Protein AF-A0A1Q7BXM6-F1 (afdb_monomer)

pLDDT: mean 81.4, std 8.6, range [47.47, 89.62]

Sequence (72 aa):
MAIYRLLKNRAFGPDEIKVLTTAYEEALRTLRLKDRADPATEMIAKKIIELAQRGERDPARLREHALRCLSD

Solvent-accessible surface area (backbone atoms only — not comparable to full-atom values): 4117 Å² total; per-residue (Å²): 113,69,49,61,62,58,48,72,77,46,96,66,54,76,64,52,49,51,36,54,50,49,18,46,54,53,38,35,60,73,70,63,56,79,58,83,82,39,69,65,55,50,52,35,36,52,43,34,49,53,42,40,73,73,66,52,77,50,37,68,57,36,21,50,55,28,52,54,69,74,77,114

Mean predicted aligned error: 5.22 Å

Secondary structure (DSSP, 8-state):
-HHHHHHTTS---HHHHHHHHHHHHHHHHHTT---TTSHHHHHHHHHHHHHHHTT---HHHHHHHHHHTT--

Structure (mmCIF, N/CA/C/O backbone):
data_AF-A0A1Q7BXM6-F1
#
_entry.id   AF-A0A1Q7BXM6-F1
#
loop_
_atom_site.group_PDB
_atom_site.id
_atom_site.type_symbol
_atom_site.label_atom_id
_atom_site.label_alt_id
_atom_site.label_comp_id
_atom_site.label_asym_id
_atom_site.label_entity_id
_atom_site.label_seq_id
_atom_site.pdbx_PDB_ins_code
_atom_site.Cartn_x
_atom_site.Cartn_y
_atom_site.Cartn_z
_atom_site.occupancy
_atom_site.B_iso_or_equiv
_atom_site.auth_seq_id
_atom_site.auth_comp_id
_atom_site.auth_asym_id
_atom_site.auth_atom_id
_atom_site.pdbx_PDB_model_num
ATOM 1 N N . MET A 1 1 ? -4.543 -11.665 -1.975 1.00 61.25 1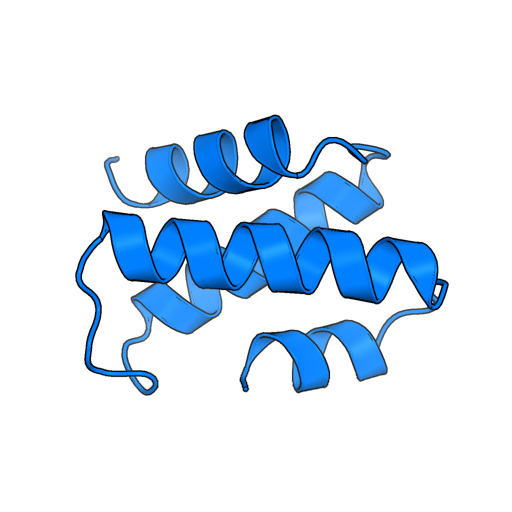 MET A N 1
ATOM 2 C CA . MET A 1 1 ? -3.553 -10.566 -2.040 1.00 61.25 1 MET A CA 1
ATOM 3 C C . MET A 1 1 ? -2.529 -10.724 -0.922 1.00 61.25 1 MET A C 1
ATOM 5 O O . MET A 1 1 ? -2.939 -10.840 0.229 1.00 61.25 1 MET A O 1
ATOM 9 N N . ALA A 1 2 ? -1.232 -10.696 -1.241 1.00 68.50 2 ALA A N 1
ATOM 10 C CA . ALA A 1 2 ? -0.151 -10.788 -0.253 1.00 68.50 2 ALA A CA 1
ATOM 11 C C . ALA A 1 2 ? -0.208 -9.657 0.791 1.00 68.50 2 ALA A C 1
ATOM 13 O O . ALA A 1 2 ? -0.066 -9.914 1.987 1.00 68.50 2 ALA A O 1
ATOM 14 N N . ILE A 1 3 ? -0.532 -8.429 0.360 1.00 76.69 3 ILE A N 1
ATOM 15 C CA . ILE A 1 3 ? -0.584 -7.273 1.261 1.00 76.69 3 ILE A CA 1
ATOM 16 C C . ILE A 1 3 ? -1.620 -7.434 2.379 1.00 76.69 3 ILE A C 1
ATOM 18 O O . ILE A 1 3 ? -1.285 -7.228 3.535 1.00 76.69 3 ILE A O 1
ATOM 22 N N . TYR A 1 4 ? -2.825 -7.942 2.099 1.00 75.56 4 TYR A N 1
ATOM 23 C CA . TYR A 1 4 ? -3.837 -8.176 3.139 1.00 75.56 4 TYR A CA 1
ATOM 24 C C . TYR A 1 4 ? -3.375 -9.167 4.212 1.00 75.56 4 TYR A C 1
ATOM 26 O O . TYR A 1 4 ? -3.711 -8.996 5.380 1.00 75.56 4 TYR A O 1
ATOM 34 N N . ARG A 1 5 ? -2.586 -10.189 3.848 1.00 77.44 5 ARG A N 1
ATOM 35 C CA . ARG A 1 5 ? -2.046 -11.156 4.817 1.00 77.44 5 ARG A CA 1
ATOM 36 C C . ARG A 1 5 ? -1.043 -10.492 5.761 1.00 77.44 5 ARG A C 1
ATOM 38 O O . ARG A 1 5 ? -1.059 -10.773 6.954 1.00 77.44 5 ARG A O 1
ATOM 45 N N . LEU A 1 6 ? -0.217 -9.593 5.230 1.00 79.06 6 LEU A N 1
ATOM 46 C CA . LEU A 1 6 ? 0.763 -8.830 6.001 1.00 79.06 6 LEU A CA 1
ATOM 47 C C . LEU A 1 6 ? 0.094 -7.742 6.860 1.00 79.06 6 LEU A C 1
ATOM 49 O O . LEU A 1 6 ? 0.474 -7.557 8.014 1.00 79.06 6 LEU A O 1
ATOM 53 N N . LEU A 1 7 ? -0.941 -7.079 6.335 1.00 79.88 7 LEU A N 1
ATOM 54 C CA . LEU A 1 7 ? -1.742 -6.089 7.061 1.00 79.88 7 LEU A CA 1
ATOM 55 C C . LEU A 1 7 ? -2.529 -6.719 8.212 1.00 79.88 7 LEU A C 1
ATOM 57 O O . LEU A 1 7 ? -2.607 -6.127 9.278 1.00 79.88 7 LEU A O 1
ATOM 61 N N . LYS A 1 8 ? -3.054 -7.939 8.039 1.00 73.69 8 LYS A N 1
ATOM 62 C CA . LYS A 1 8 ? -3.796 -8.664 9.087 1.00 73.69 8 LYS A CA 1
ATOM 63 C C . LYS A 1 8 ? -2.940 -8.980 10.321 1.00 73.69 8 LYS A C 1
ATOM 65 O O . LYS A 1 8 ? -3.483 -9.201 11.395 1.00 73.69 8 LYS A O 1
ATOM 70 N N . ASN A 1 9 ? -1.614 -8.987 10.174 1.00 74.25 9 ASN A N 1
ATOM 71 C CA . ASN A 1 9 ? -0.668 -9.167 11.276 1.00 74.25 9 ASN A CA 1
ATOM 72 C C . ASN A 1 9 ? -0.278 -7.839 11.962 1.00 74.25 9 ASN A C 1
ATOM 74 O O . ASN A 1 9 ? 0.628 -7.808 12.794 1.00 74.25 9 ASN A O 1
ATOM 78 N N . ARG A 1 10 ? -0.898 -6.716 11.580 1.00 75.44 10 ARG A N 1
ATOM 79 C CA . ARG A 1 10 ? -0.571 -5.366 12.050 1.00 75.44 10 ARG A CA 1
ATOM 80 C C . ARG A 1 10 ? -1.849 -4.626 12.458 1.00 75.44 10 ARG A C 1
ATOM 82 O O . ARG A 1 10 ? -2.923 -4.872 11.922 1.00 75.44 10 ARG A O 1
ATOM 89 N N . ALA A 1 11 ? -1.725 -3.691 13.395 1.00 77.06 11 ALA A N 1
ATOM 90 C CA . ALA A 1 11 ? -2.832 -2.856 13.857 1.00 77.06 11 ALA A CA 1
ATOM 91 C C . ALA A 1 11 ? -2.993 -1.604 12.972 1.00 77.06 11 ALA A C 1
ATOM 93 O O . ALA A 1 11 ? -2.791 -0.489 13.439 1.00 77.06 11 ALA A O 1
ATOM 94 N N . PHE A 1 12 ? -3.294 -1.785 11.683 1.00 81.88 12 PHE A N 1
ATOM 95 C CA . PHE A 1 12 ? -3.621 -0.665 10.791 1.00 81.88 12 PHE A CA 1
ATOM 96 C C . PHE A 1 12 ? -5.121 -0.378 10.801 1.00 81.88 12 PHE A C 1
ATOM 98 O O . PHE A 1 12 ? -5.936 -1.304 10.826 1.00 81.88 12 PHE A O 1
ATOM 105 N N . GLY A 1 13 ? -5.487 0.903 10.746 1.00 84.88 13 GLY A N 1
ATOM 106 C CA . GLY A 1 13 ? -6.879 1.310 10.592 1.00 84.88 13 GLY A CA 1
ATOM 107 C C . GLY A 1 13 ? -7.442 0.994 9.196 1.00 84.88 13 GLY A C 1
ATOM 108 O O . GLY A 1 13 ? -6.685 0.759 8.250 1.00 84.88 13 GLY A O 1
ATOM 109 N N . PRO A 1 14 ? -8.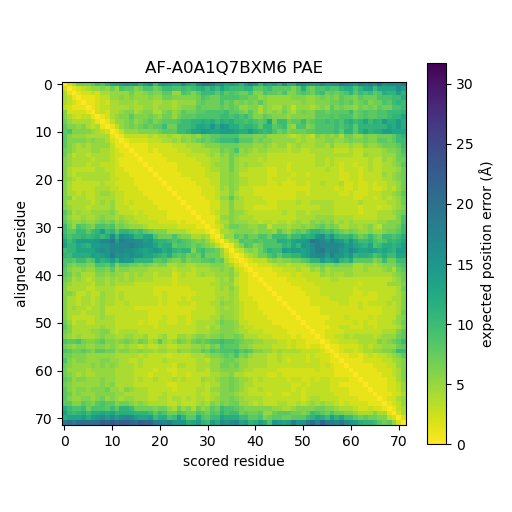776 1.026 9.022 1.00 83.56 14 PRO A N 1
ATOM 110 C CA . PRO A 1 14 ? -9.414 0.794 7.723 1.00 83.56 14 PRO A CA 1
ATOM 111 C C . PRO A 1 14 ? -8.978 1.805 6.648 1.00 83.56 14 PRO A C 1
ATOM 113 O O . PRO A 1 14 ? -8.858 1.433 5.480 1.00 83.56 14 PRO A O 1
ATOM 116 N N . ASP A 1 15 ? -8.696 3.053 7.028 1.00 85.44 15 ASP A N 1
ATOM 117 C CA . ASP A 1 15 ? -8.153 4.078 6.128 1.00 85.44 15 ASP A CA 1
ATOM 118 C C . ASP A 1 15 ? -6.722 3.762 5.682 1.00 85.44 15 ASP A C 1
ATOM 120 O O . ASP A 1 15 ? -6.424 3.786 4.488 1.00 85.44 15 ASP A O 1
ATOM 124 N N . GLU A 1 16 ? -5.849 3.364 6.610 1.00 84.75 16 GLU A N 1
ATOM 125 C CA . GLU A 1 16 ? -4.475 2.963 6.282 1.00 84.75 16 GLU A CA 1
ATOM 126 C C . GLU A 1 16 ? -4.465 1.740 5.369 1.00 84.75 16 GLU A C 1
ATOM 128 O O . GLU A 1 16 ? -3.736 1.716 4.383 1.00 84.75 16 GLU A O 1
ATOM 133 N N . ILE A 1 17 ? -5.327 0.753 5.626 1.00 86.56 17 ILE A N 1
ATOM 134 C CA . ILE A 1 17 ? -5.466 -0.423 4.761 1.00 86.56 17 ILE A CA 1
ATOM 135 C C . ILE A 1 17 ? -5.850 -0.013 3.333 1.00 86.56 17 ILE A C 1
ATOM 137 O O . ILE A 1 17 ? -5.281 -0.554 2.382 1.00 86.56 17 ILE A O 1
ATOM 141 N N . LYS A 1 18 ? -6.769 0.945 3.151 1.00 87.50 18 LYS A N 1
ATOM 142 C CA . LYS A 1 18 ? -7.139 1.451 1.817 1.00 87.50 18 LYS A CA 1
ATOM 143 C C . LYS A 1 18 ? -5.963 2.134 1.124 1.00 87.50 18 LYS A C 1
ATOM 145 O O . LYS A 1 18 ? -5.698 1.839 -0.041 1.00 87.50 18 LYS A O 1
ATOM 150 N N . VAL A 1 19 ? -5.240 2.997 1.836 1.00 88.25 19 VAL A N 1
ATOM 151 C CA . VAL A 1 19 ? -4.056 3.702 1.317 1.00 88.25 19 VAL A CA 1
ATOM 152 C C . VAL A 1 19 ? -2.970 2.709 0.893 1.00 88.25 19 VAL A C 1
ATOM 154 O O . VAL A 1 19 ? -2.482 2.760 -0.236 1.00 88.25 19 VAL A O 1
ATOM 157 N N . LEU A 1 20 ? -2.644 1.760 1.772 1.00 87.69 20 LEU A N 1
ATOM 158 C CA . LEU A 1 20 ? -1.644 0.712 1.564 1.00 87.69 20 LEU A CA 1
ATOM 159 C C . LEU A 1 20 ? -1.999 -0.175 0.368 1.00 87.69 20 LEU A C 1
ATOM 161 O O . LEU A 1 20 ? -1.148 -0.461 -0.473 1.00 87.69 20 LEU A O 1
ATOM 165 N N . THR A 1 21 ? -3.266 -0.583 0.272 1.00 87.25 21 THR A N 1
ATOM 166 C CA . THR A 1 21 ? -3.755 -1.419 -0.833 1.00 87.25 21 THR A CA 1
ATOM 167 C C . THR A 1 21 ? -3.714 -0.657 -2.157 1.00 87.25 21 THR A C 1
ATOM 169 O O . THR A 1 21 ? -3.244 -1.202 -3.152 1.00 87.25 21 THR A O 1
ATOM 172 N N . THR A 1 22 ? -4.098 0.622 -2.159 1.00 89.25 22 THR A N 1
ATOM 173 C CA . THR A 1 22 ? -4.054 1.475 -3.358 1.00 89.25 22 THR A CA 1
ATOM 174 C C . THR A 1 22 ? -2.622 1.642 -3.865 1.00 89.25 22 THR A C 1
ATOM 176 O O . THR A 1 22 ? -2.352 1.404 -5.040 1.00 89.25 22 THR A O 1
ATOM 179 N N . ALA A 1 23 ? -1.682 1.985 -2.976 1.00 89.50 23 ALA A N 1
ATOM 180 C CA . ALA A 1 23 ? -0.267 2.127 -3.322 1.00 89.50 23 ALA A CA 1
ATOM 181 C C . ALA A 1 23 ? 0.324 0.823 -3.886 1.00 89.50 23 ALA A C 1
ATOM 183 O O . ALA A 1 23 ? 1.133 0.845 -4.814 1.00 89.50 23 ALA A O 1
ATOM 184 N N . TYR A 1 24 ? -0.110 -0.317 -3.349 1.00 87.19 24 TYR A N 1
ATOM 185 C CA . TYR A 1 24 ? 0.311 -1.636 -3.800 1.00 87.19 24 TYR A CA 1
ATOM 186 C C . TYR A 1 24 ? -0.198 -1.977 -5.201 1.00 87.19 24 TYR A C 1
ATOM 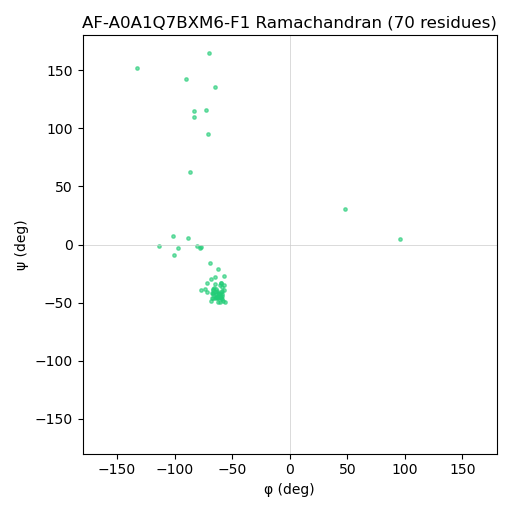188 O O . TYR A 1 24 ? 0.586 -2.389 -6.055 1.00 87.19 24 TYR A O 1
ATOM 196 N N . GLU A 1 25 ? -1.491 -1.783 -5.462 1.00 87.06 25 GLU A N 1
ATOM 197 C CA . GLU A 1 25 ? -2.076 -2.039 -6.781 1.00 87.06 25 GLU A CA 1
ATOM 198 C C . GLU A 1 25 ? -1.490 -1.114 -7.856 1.00 87.06 25 GLU A C 1
ATOM 200 O O . GLU A 1 25 ? -1.161 -1.571 -8.953 1.00 87.06 25 GLU A O 1
ATOM 205 N N .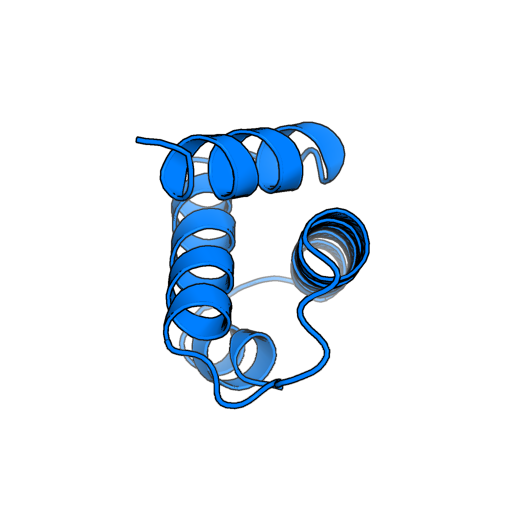 GLU A 1 26 ? -1.279 0.161 -7.525 1.00 88.19 26 GLU A N 1
ATOM 206 C CA . GLU A 1 26 ? -0.597 1.141 -8.378 1.00 88.19 26 GLU A CA 1
ATOM 207 C C . GLU A 1 26 ? 0.842 0.718 -8.719 1.00 88.19 26 GLU A C 1
ATOM 209 O O . GLU A 1 26 ? 1.252 0.775 -9.883 1.00 88.19 26 GLU A O 1
ATOM 214 N N . ALA A 1 27 ? 1.612 0.259 -7.726 1.00 86.06 27 ALA A N 1
ATOM 215 C CA . ALA A 1 27 ? 2.982 -0.208 -7.931 1.00 86.06 27 ALA A CA 1
ATOM 216 C C . ALA A 1 27 ? 3.030 -1.446 -8.843 1.00 86.06 27 ALA A C 1
ATOM 218 O O . ALA A 1 27 ? 3.801 -1.478 -9.804 1.00 86.06 27 ALA A O 1
ATOM 219 N N . LEU A 1 28 ? 2.155 -2.431 -8.610 1.00 84.12 28 LEU A N 1
ATOM 220 C CA . LEU A 1 28 ? 2.047 -3.620 -9.465 1.00 84.12 28 LEU A CA 1
ATOM 221 C C . LEU A 1 28 ? 1.672 -3.263 -10.905 1.00 84.12 28 LEU A C 1
ATOM 223 O O . LEU A 1 28 ? 2.250 -3.803 -11.852 1.00 84.12 28 LEU A O 1
ATOM 227 N N . ARG A 1 29 ? 0.727 -2.332 -11.078 1.00 84.88 29 ARG A N 1
ATOM 228 C CA . ARG A 1 29 ? 0.306 -1.849 -12.396 1.00 84.88 29 ARG A CA 1
ATOM 229 C C . ARG A 1 29 ? 1.450 -1.149 -13.126 1.00 84.88 29 ARG A C 1
ATOM 231 O O . ARG A 1 29 ? 1.618 -1.371 -14.324 1.00 84.88 29 ARG A O 1
ATOM 238 N N . THR A 1 30 ? 2.245 -0.358 -12.407 1.00 83.56 30 THR A N 1
ATOM 239 C CA . THR A 1 30 ? 3.415 0.353 -12.946 1.00 83.56 30 THR A CA 1
ATOM 240 C C . THR A 1 30 ? 4.489 -0.621 -13.427 1.00 83.56 30 THR A C 1
ATOM 242 O O . THR A 1 30 ? 5.010 -0.466 -14.527 1.00 83.56 30 THR A O 1
ATOM 245 N N . LEU A 1 31 ? 4.755 -1.678 -12.657 1.00 77.38 31 LEU A N 1
ATOM 246 C CA . LEU A 1 31 ? 5.736 -2.712 -13.005 1.00 77.38 31 LEU A CA 1
ATOM 247 C C . LEU A 1 31 ? 5.223 -3.726 -14.039 1.00 77.38 31 LEU A C 1
ATOM 249 O O . LEU A 1 31 ? 5.959 -4.626 -14.431 1.00 77.38 31 LEU A O 1
ATOM 253 N N . ARG A 1 32 ? 3.954 -3.616 -14.467 1.00 78.06 32 ARG A N 1
ATOM 254 C CA . ARG A 1 32 ? 3.252 -4.615 -15.293 1.00 78.06 32 ARG A CA 1
ATOM 255 C C . ARG A 1 32 ? 3.410 -6.051 -14.773 1.00 78.06 32 ARG A C 1
ATOM 257 O O . ARG A 1 32 ? 3.357 -7.002 -15.555 1.00 78.06 32 ARG A O 1
ATOM 264 N N . LEU A 1 33 ? 3.544 -6.213 -13.456 1.00 70.88 33 LEU A N 1
ATOM 265 C CA . LEU A 1 33 ? 3.599 -7.520 -12.810 1.00 70.88 33 LEU A CA 1
ATOM 266 C C . LEU A 1 33 ? 2.205 -8.148 -12.888 1.00 70.88 33 LEU A C 1
ATOM 268 O O . LEU A 1 33 ? 1.315 -7.854 -12.089 1.00 70.88 33 LEU A O 1
ATOM 272 N N . LYS A 1 34 ? 1.995 -8.975 -13.918 1.00 63.78 34 LYS A N 1
ATOM 273 C CA . LYS A 1 34 ? 0.786 -9.798 -14.059 1.00 63.78 34 LYS A CA 1
ATOM 274 C C . LYS A 1 34 ? 0.781 -10.945 -13.061 1.00 63.78 34 LYS A C 1
ATOM 276 O O . LYS A 1 34 ? -0.293 -11.324 -12.591 1.00 63.78 34 LYS A O 1
ATOM 281 N N . ASP A 1 35 ? 1.961 -11.468 -12.744 1.00 65.56 35 ASP A N 1
ATOM 282 C CA . ASP A 1 35 ? 2.085 -12.594 -11.842 1.00 65.56 35 ASP A CA 1
ATOM 283 C C . ASP A 1 35 ? 2.053 -12.119 -10.393 1.00 65.56 35 ASP A C 1
ATOM 285 O O . ASP A 1 35 ? 2.944 -11.441 -9.892 1.00 65.56 35 ASP A O 1
ATOM 289 N N . ARG A 1 36 ? 0.954 -12.438 -9.710 1.00 62.72 36 ARG A N 1
ATOM 290 C CA . ARG A 1 36 ? 0.747 -12.091 -8.297 1.00 62.72 36 ARG A CA 1
ATOM 291 C C . ARG A 1 36 ? 1.465 -13.057 -7.349 1.00 62.72 36 ARG A C 1
ATOM 293 O O . ARG A 1 36 ? 1.354 -12.887 -6.136 1.00 62.72 36 ARG A O 1
ATOM 300 N N . ALA A 1 37 ? 2.136 -14.073 -7.897 1.00 61.84 37 ALA A N 1
ATOM 301 C CA . ALA A 1 37 ? 2.992 -15.011 -7.179 1.00 61.84 37 ALA A CA 1
ATOM 302 C C . ALA A 1 37 ? 4.478 -14.622 -7.247 1.00 61.84 37 ALA A C 1
ATOM 304 O O . ALA A 1 37 ? 5.307 -15.282 -6.623 1.00 61.84 37 ALA A O 1
ATOM 305 N N . ASP A 1 38 ? 4.816 -13.549 -7.969 1.00 72.25 38 ASP A N 1
ATOM 306 C CA . ASP A 1 38 ? 6.196 -13.106 -8.094 1.00 72.25 38 ASP A CA 1
ATOM 307 C C . ASP A 1 38 ? 6.742 -12.648 -6.730 1.00 72.25 38 ASP A C 1
ATOM 309 O O . ASP A 1 38 ? 6.061 -11.886 -6.025 1.00 72.25 38 ASP A O 1
ATOM 313 N N . PRO A 1 39 ? 7.971 -13.033 -6.347 1.00 78.56 39 PRO A N 1
ATOM 314 C CA . PRO A 1 39 ? 8.601 -12.568 -5.110 1.00 78.56 39 PRO A CA 1
ATOM 315 C C . PRO A 1 39 ? 8.706 -11.036 -5.047 1.00 78.56 39 PRO A C 1
ATOM 317 O O . PRO A 1 39 ? 8.630 -10.454 -3.961 1.00 78.56 39 PRO A O 1
ATOM 320 N N . ALA A 1 40 ? 8.769 -10.367 -6.205 1.00 79.94 40 ALA A N 1
ATOM 321 C CA . ALA A 1 40 ? 8.696 -8.913 -6.309 1.00 79.94 40 ALA A CA 1
ATOM 322 C C . ALA A 1 40 ? 7.405 -8.352 -5.686 1.00 79.94 40 ALA A C 1
ATOM 324 O O . ALA A 1 40 ? 7.429 -7.346 -4.977 1.00 79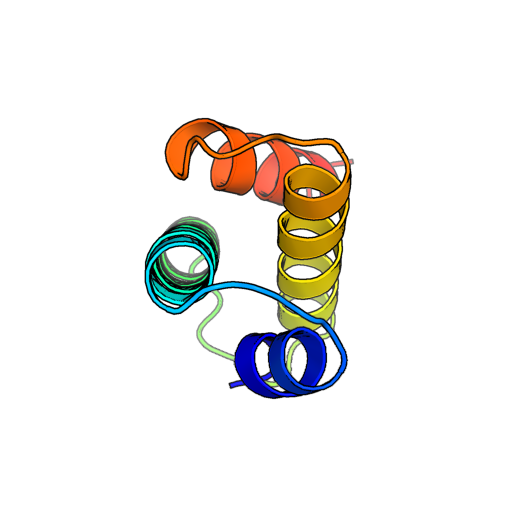.94 40 ALA A O 1
ATOM 325 N N . THR A 1 41 ? 6.272 -9.033 -5.871 1.00 82.00 41 THR A N 1
ATOM 326 C CA . THR A 1 41 ? 4.986 -8.597 -5.315 1.00 82.00 41 THR A CA 1
ATOM 327 C C . THR A 1 41 ? 4.945 -8.694 -3.791 1.00 82.00 41 THR A C 1
ATOM 329 O O . THR A 1 41 ? 4.266 -7.893 -3.148 1.00 82.00 41 THR A O 1
ATOM 332 N N . GLU A 1 42 ? 5.679 -9.626 -3.181 1.00 84.25 42 GLU A N 1
ATOM 333 C CA . GLU A 1 42 ? 5.784 -9.704 -1.723 1.00 84.25 42 GLU A CA 1
ATOM 334 C C . GLU A 1 42 ? 6.738 -8.634 -1.175 1.00 84.25 42 GLU A C 1
ATOM 336 O O . GLU A 1 42 ? 6.434 -8.005 -0.156 1.00 84.25 42 GLU A O 1
ATOM 341 N N . MET A 1 43 ? 7.849 -8.367 -1.874 1.00 84.88 43 MET A N 1
ATOM 342 C CA . MET A 1 43 ? 8.786 -7.294 -1.520 1.00 84.88 43 MET A CA 1
ATOM 343 C C . MET A 1 43 ? 8.111 -5.919 -1.511 1.00 84.88 43 MET A C 1
ATOM 345 O O . MET A 1 43 ? 8.242 -5.191 -0.526 1.00 84.88 43 MET A O 1
ATOM 349 N N . ILE A 1 44 ? 7.329 -5.587 -2.546 1.00 86.56 44 ILE A N 1
ATOM 350 C CA . ILE A 1 44 ? 6.574 -4.323 -2.607 1.00 86.56 44 ILE A CA 1
ATOM 351 C C . ILE A 1 44 ? 5.634 -4.219 -1.404 1.00 86.56 44 ILE A C 1
ATOM 353 O O . ILE A 1 44 ? 5.631 -3.203 -0.712 1.00 86.56 44 ILE A O 1
ATOM 357 N N . ALA A 1 45 ? 4.859 -5.270 -1.116 1.00 86.88 45 ALA A N 1
ATOM 358 C CA . ALA A 1 45 ? 3.905 -5.253 -0.010 1.00 86.88 45 ALA A CA 1
ATOM 359 C C . ALA A 1 45 ? 4.598 -5.024 1.342 1.00 86.88 45 ALA A C 1
ATOM 361 O O . ALA A 1 45 ? 4.152 -4.189 2.130 1.00 86.88 45 ALA A O 1
ATOM 362 N N . LYS A 1 46 ? 5.710 -5.72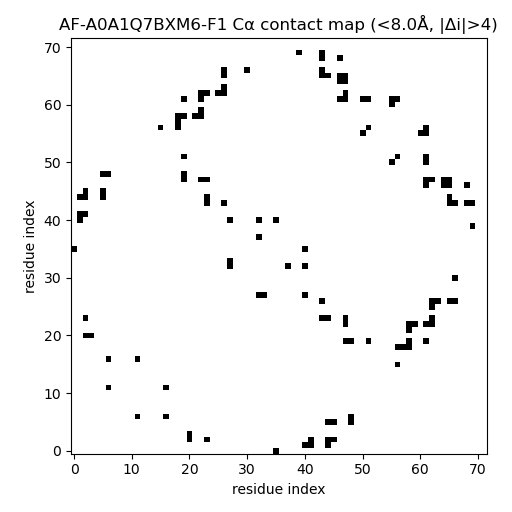9 1.596 1.00 87.56 46 LYS A N 1
ATOM 363 C CA . LYS A 1 46 ? 6.531 -5.537 2.799 1.00 87.56 46 LYS A CA 1
ATOM 364 C C . LYS A 1 46 ? 7.055 -4.107 2.889 1.00 87.56 46 LYS A C 1
ATOM 366 O O . LYS A 1 46 ? 6.923 -3.501 3.947 1.00 87.56 46 LYS A O 1
ATOM 371 N N . LYS A 1 47 ? 7.574 -3.546 1.791 1.00 88.50 47 LYS A N 1
ATOM 372 C CA . LYS A 1 47 ? 8.146 -2.194 1.778 1.00 88.50 47 LYS A CA 1
ATOM 373 C C . LYS A 1 47 ? 7.107 -1.111 2.053 1.00 88.50 47 LYS A C 1
ATOM 375 O O . LYS A 1 47 ? 7.351 -0.244 2.886 1.00 88.50 47 LYS A O 1
ATOM 380 N N . ILE A 1 48 ? 5.943 -1.187 1.405 1.00 89.06 48 ILE A N 1
ATOM 381 C CA . ILE A 1 48 ? 4.831 -0.251 1.634 1.00 89.06 48 ILE A CA 1
ATOM 382 C C . ILE A 1 48 ? 4.401 -0.305 3.108 1.00 89.06 48 ILE A C 1
ATOM 384 O O . ILE A 1 48 ? 4.245 0.734 3.744 1.00 89.06 48 ILE A O 1
ATOM 388 N N . ILE A 1 49 ? 4.280 -1.503 3.683 1.00 87.19 49 ILE A N 1
ATOM 389 C CA . ILE A 1 49 ? 3.947 -1.654 5.104 1.00 87.19 49 ILE A CA 1
ATOM 390 C C . ILE A 1 49 ? 5.029 -1.043 5.992 1.00 87.19 49 ILE A C 1
ATOM 392 O O . ILE A 1 49 ? 4.701 -0.317 6.922 1.00 87.19 49 ILE A O 1
ATOM 396 N N . GLU A 1 50 ? 6.304 -1.307 5.715 1.00 88.75 50 GLU A N 1
ATOM 397 C CA . GLU A 1 50 ? 7.421 -0.784 6.505 1.00 88.75 50 GLU A CA 1
ATOM 398 C C . GLU A 1 50 ? 7.438 0.752 6.527 1.00 88.75 50 GLU A C 1
ATOM 400 O O . GLU A 1 50 ? 7.643 1.361 7.574 1.00 88.75 50 GLU A O 1
ATOM 405 N N . LEU A 1 51 ? 7.160 1.387 5.386 1.00 88.81 51 LEU A N 1
ATOM 406 C CA . LEU A 1 51 ? 7.047 2.841 5.276 1.00 88.81 51 LEU A CA 1
ATOM 407 C C . LEU A 1 51 ? 5.841 3.378 6.054 1.00 88.81 51 LEU A C 1
ATOM 409 O O . LEU A 1 51 ? 5.980 4.354 6.789 1.00 88.81 51 LEU A O 1
ATOM 413 N N . ALA A 1 52 ? 4.690 2.708 5.982 1.00 87.25 52 ALA A N 1
ATOM 414 C CA . ALA A 1 52 ? 3.531 3.095 6.781 1.00 87.25 52 ALA A CA 1
ATOM 415 C C . ALA A 1 52 ? 3.764 2.937 8.284 1.00 87.25 52 ALA A C 1
ATOM 417 O O . ALA A 1 52 ? 3.319 3.771 9.067 1.00 87.25 52 ALA A O 1
ATOM 418 N N . GLN A 1 53 ? 4.538 1.931 8.704 1.00 85.44 53 GLN A N 1
ATOM 419 C CA . GLN A 1 53 ? 4.968 1.808 10.099 1.00 85.44 53 GLN A CA 1
ATOM 420 C C . GLN A 1 53 ? 5.894 2.948 10.540 1.00 85.44 53 GLN A C 1
ATOM 422 O O . GLN A 1 53 ? 5.897 3.300 11.716 1.00 85.44 53 GLN A O 1
ATOM 427 N N . ARG A 1 54 ? 6.657 3.546 9.616 1.00 86.50 54 ARG A N 1
ATOM 428 C CA . ARG A 1 54 ? 7.468 4.748 9.879 1.00 86.50 54 ARG A CA 1
ATOM 429 C C . ARG A 1 54 ? 6.641 6.038 9.916 1.00 86.50 54 ARG A C 1
ATOM 431 O O . ARG A 1 54 ? 7.204 7.094 10.185 1.00 86.50 54 ARG A O 1
ATOM 438 N N . GLY A 1 55 ? 5.332 5.959 9.671 1.00 85.50 55 GLY A N 1
ATOM 439 C CA . GLY A 1 55 ? 4.418 7.100 9.653 1.00 85.50 55 GLY A CA 1
ATOM 440 C C . GLY A 1 55 ? 4.151 7.675 8.262 1.00 85.50 55 GLY A C 1
ATOM 441 O O . GLY A 1 55 ? 3.452 8.680 8.163 1.00 85.50 55 GLY A O 1
ATOM 442 N N . GLU A 1 56 ? 4.662 7.057 7.191 1.00 88.75 56 GLU A N 1
ATOM 443 C CA . GLU A 1 56 ? 4.360 7.487 5.822 1.00 88.75 56 GLU A CA 1
ATOM 444 C C . GLU A 1 56 ? 2.923 7.094 5.457 1.00 88.75 56 GLU A C 1
ATOM 446 O O . GLU A 1 56 ? 2.571 5.915 5.403 1.00 88.75 56 GLU A O 1
ATOM 451 N N . ARG A 1 57 ? 2.075 8.090 5.212 1.00 82.81 57 ARG A N 1
ATOM 452 C CA . ARG A 1 57 ? 0.650 7.887 4.904 1.00 82.81 57 ARG A CA 1
ATOM 453 C C . ARG A 1 57 ? 0.286 8.298 3.486 1.00 82.81 57 ARG A C 1
ATOM 455 O O . ARG A 1 57 ? -0.858 8.123 3.079 1.00 82.81 57 ARG A O 1
ATOM 462 N N . ASP A 1 58 ? 1.252 8.791 2.722 1.00 88.12 58 ASP A N 1
ATOM 463 C CA . ASP A 1 58 ? 1.034 9.195 1.345 1.00 88.12 58 ASP A CA 1
ATOM 464 C C . ASP A 1 58 ? 1.116 7.994 0.391 1.00 88.12 58 ASP A C 1
ATOM 466 O O . ASP A 1 58 ? 2.202 7.438 0.191 1.00 88.12 58 ASP A O 1
ATOM 470 N N . PRO A 1 59 ? 0.015 7.605 -0.285 1.00 84.81 59 PRO A N 1
ATOM 471 C CA . P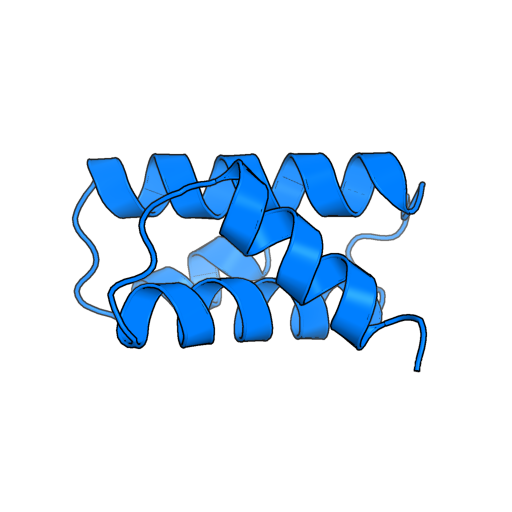RO A 1 59 ? 0.018 6.457 -1.195 1.00 84.81 59 PRO A CA 1
ATOM 472 C C . PRO A 1 59 ? 1.016 6.631 -2.349 1.00 84.81 59 PRO A C 1
ATOM 474 O O . PRO A 1 59 ? 1.640 5.663 -2.785 1.00 84.81 59 PRO A O 1
ATOM 477 N N . ALA A 1 60 ? 1.222 7.868 -2.811 1.00 87.94 60 ALA A N 1
ATOM 478 C CA . ALA A 1 60 ? 2.195 8.184 -3.851 1.00 87.94 60 ALA A CA 1
ATOM 479 C C . ALA A 1 60 ? 3.645 7.976 -3.381 1.00 87.94 60 ALA A C 1
ATOM 481 O O . ALA A 1 60 ? 4.449 7.411 -4.121 1.00 87.94 60 ALA A O 1
ATOM 482 N N . ARG A 1 61 ? 3.982 8.369 -2.145 1.00 89.62 61 ARG A N 1
ATOM 483 C CA . ARG A 1 61 ? 5.334 8.170 -1.592 1.00 89.62 61 ARG A CA 1
ATOM 484 C C . ARG A 1 61 ? 5.589 6.703 -1.283 1.00 89.62 61 ARG A C 1
ATOM 486 O O . ARG A 1 61 ? 6.651 6.183 -1.618 1.00 89.62 61 ARG A O 1
ATOM 493 N N . LEU A 1 62 ? 4.586 6.020 -0.732 1.00 89.44 62 LEU A N 1
ATOM 494 C CA . LEU A 1 62 ? 4.615 4.581 -0.487 1.00 89.44 62 LEU A CA 1
ATOM 495 C C . LEU A 1 62 ? 4.899 3.796 -1.772 1.00 89.44 62 LEU A C 1
ATOM 497 O O . LEU A 1 62 ? 5.805 2.960 -1.783 1.00 89.44 62 LEU A O 1
ATOM 501 N N . ARG A 1 63 ? 4.177 4.089 -2.867 1.00 88.19 63 ARG A N 1
ATOM 502 C CA . ARG A 1 63 ? 4.422 3.425 -4.156 1.00 88.19 63 A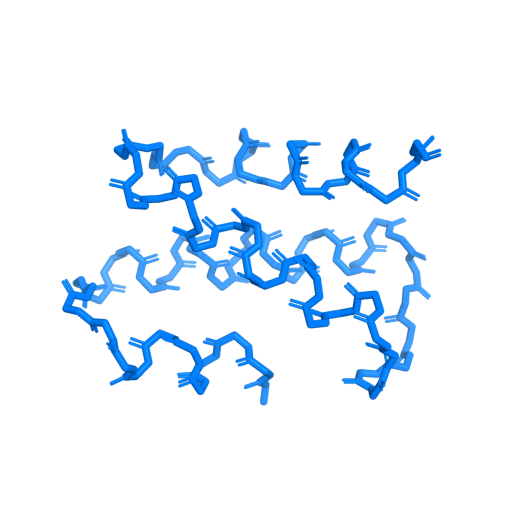RG A CA 1
ATOM 503 C C . ARG A 1 63 ? 5.813 3.765 -4.688 1.00 88.19 63 ARG A C 1
ATOM 505 O O . ARG A 1 63 ? 6.518 2.866 -5.122 1.00 88.19 63 ARG A O 1
ATOM 512 N N . GLU A 1 64 ? 6.223 5.034 -4.652 1.00 89.25 64 GLU A N 1
ATOM 513 C CA . GLU A 1 64 ? 7.487 5.468 -5.252 1.00 89.25 64 GLU A CA 1
ATOM 514 C C . GLU A 1 64 ? 8.679 4.815 -4.553 1.00 89.25 64 GLU A C 1
ATOM 516 O O . GLU A 1 64 ? 9.558 4.263 -5.210 1.00 89.25 64 GLU A O 1
ATOM 521 N N . HIS A 1 65 ? 8.680 4.798 -3.221 1.00 87.19 65 HIS A N 1
ATOM 522 C CA . HIS A 1 65 ? 9.716 4.115 -2.457 1.00 87.19 65 HIS A CA 1
ATOM 523 C C . HIS A 1 65 ? 9.709 2.601 -2.683 1.00 87.19 65 HIS A C 1
ATOM 525 O O . HIS A 1 65 ? 10.779 1.997 -2.756 1.00 87.19 65 HIS A O 1
ATOM 531 N N . ALA A 1 66 ? 8.533 1.980 -2.803 1.00 86.56 66 ALA A N 1
ATOM 532 C CA . ALA A 1 66 ? 8.440 0.554 -3.092 1.00 86.56 66 ALA A CA 1
ATOM 533 C C . ALA A 1 66 ? 8.959 0.209 -4.498 1.00 86.56 66 ALA A C 1
ATOM 535 O O . ALA A 1 66 ? 9.649 -0.795 -4.653 1.00 86.56 66 ALA A O 1
ATOM 536 N N . LEU A 1 67 ? 8.689 1.061 -5.492 1.00 85.44 67 LEU A N 1
ATOM 537 C CA . LEU A 1 67 ? 9.205 0.930 -6.857 1.00 85.44 67 LEU A CA 1
ATOM 538 C C . LEU A 1 67 ? 10.723 1.121 -6.911 1.00 85.44 67 LEU A C 1
ATOM 540 O O . LEU A 1 67 ? 11.411 0.294 -7.500 1.00 85.44 67 LEU A O 1
ATOM 544 N N . ARG A 1 68 ? 11.256 2.157 -6.244 1.00 85.25 68 ARG A N 1
ATOM 545 C CA . ARG A 1 68 ? 12.711 2.379 -6.156 1.00 85.25 68 ARG A CA 1
ATOM 546 C C . ARG A 1 68 ? 13.439 1.178 -5.560 1.00 85.25 68 ARG A C 1
ATOM 548 O O . ARG A 1 68 ? 14.539 0.876 -5.990 1.00 85.25 68 ARG A O 1
ATOM 555 N N . CYS A 1 69 ? 12.821 0.479 -4.607 1.00 76.12 69 CYS A N 1
ATOM 556 C CA . CYS A 1 69 ? 13.420 -0.689 -3.962 1.00 76.12 69 CYS A CA 1
ATOM 557 C C . CYS A 1 69 ? 13.565 -1.922 -4.870 1.00 76.12 69 CYS A C 1
ATOM 559 O O . CYS A 1 69 ? 14.257 -2.851 -4.478 1.00 76.12 69 CYS A O 1
ATOM 561 N N . LEU A 1 70 ? 12.882 -1.966 -6.018 1.00 72.69 70 LEU A N 1
ATOM 562 C CA . LEU A 1 70 ? 12.991 -3.049 -7.005 1.00 72.69 70 LEU A CA 1
ATOM 563 C C . LEU A 1 70 ? 13.882 -2.691 -8.200 1.00 72.69 70 LEU A C 1
ATOM 565 O O . LEU A 1 70 ? 14.117 -3.536 -9.058 1.00 72.69 70 LEU A O 1
ATOM 569 N N . SER A 1 71 ? 14.296 -1.429 -8.304 1.00 64.88 71 SER A N 1
ATOM 570 C CA . SER A 1 71 ? 15.135 -0.918 -9.39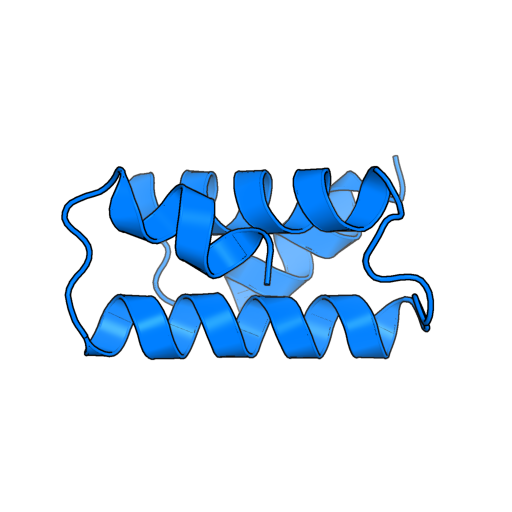1 1.00 64.88 71 SER A CA 1
ATOM 571 C C . SER A 1 71 ? 16.609 -0.765 -8.989 1.00 64.88 71 SER A C 1
ATOM 573 O O . SER A 1 71 ? 17.370 -0.209 -9.777 1.00 64.88 71 SER A O 1
ATOM 575 N N . ASP A 1 72 ? 16.985 -1.242 -7.800 1.00 47.47 72 ASP A N 1
ATOM 576 C CA . ASP A 1 72 ? 18.354 -1.329 -7.261 1.00 47.47 72 ASP A CA 1
ATOM 577 C C . ASP A 1 72 ? 18.781 -2.805 -7.202 1.00 47.47 72 ASP A C 1
ATOM 579 O O . ASP A 1 72 ? 19.915 -3.114 -7.630 1.00 47.47 72 ASP A O 1
#

Foldseek 3Di:
DLLVVVVVVDPDDPLQSVLLVLLLVVLCVVVVVPDCPDVLSNQLSVQLVVVVVVVDRHSVVSNVRSNVVVVD

Nearest PDB structures (foldseek):
  5ks1-assembly1_A  TM=4.821E-01  e=5.653E+00  Vibrio vulnificus CMCP6
  5ks1-assembly1_B  TM=5.038E-01  e=6.756E+00  Vibrio vulnificus CMCP6

Radius of gyration: 10.9 Å; Cα contacts (8 Å, |Δi|>4): 70; chains: 1; bounding box: 28×24×29 Å